Protein AF-A0A1N7R7G8-F1 (afdb_monomer)

Solvent-accessible surface area (backbone atoms only — not comparable to full-atom values): 5948 Å² total; per-residue (Å²): 117,74,71,53,61,31,65,79,29,72,71,54,42,47,78,46,73,56,67,87,45,77,45,67,38,74,53,53,72,67,64,46,64,70,36,59,41,60,46,33,27,52,50,37,49,34,51,50,24,65,73,59,37,72,87,44,38,62,62,50,50,52,47,36,30,72,74,56,31,66,83,61,14,68,70,52,46,50,19,60,61,35,34,75,43,73,71,72,49,76,86,52,84,88,73,90,76,80,78,82,127

pLDDT: mean 75.95, std 14.41, range [34.28, 89.25]

Structure (mmCIF, N/CA/C/O backbone):
data_AF-A0A1N7R7G8-F1
#
_entry.id   AF-A0A1N7R7G8-F1
#
loop_
_atom_site.group_PDB
_atom_site.id
_atom_site.type_symbol
_atom_site.label_atom_id
_atom_site.label_alt_id
_atom_site.label_comp_id
_atom_site.label_asym_id
_atom_site.label_entity_id
_atom_site.label_seq_id
_atom_site.pdbx_PDB_ins_code
_atom_site.Cartn_x
_atom_site.Cartn_y
_atom_site.Cartn_z
_atom_site.occupancy
_atom_site.B_iso_or_equiv
_atom_site.auth_seq_id
_atom_site.auth_comp_id
_atom_site.auth_asym_id
_atom_site.auth_atom_id
_atom_site.pdbx_PDB_model_num
ATOM 1 N N . MET A 1 1 ? 1.254 16.786 -9.606 1.00 37.03 1 MET A N 1
ATOM 2 C CA . MET A 1 1 ? 1.438 15.410 -9.094 1.00 37.03 1 MET A CA 1
ATOM 3 C C . MET A 1 1 ? 0.611 15.124 -7.836 1.00 37.03 1 MET A C 1
ATOM 5 O O . MET A 1 1 ? -0.146 14.167 -7.869 1.00 37.03 1 MET A O 1
ATOM 9 N N . ALA A 1 2 ? 0.594 15.988 -6.810 1.00 37.31 2 ALA A N 1
ATOM 10 C CA . ALA A 1 2 ? -0.291 15.826 -5.637 1.00 37.31 2 ALA A CA 1
ATOM 11 C C . ALA A 1 2 ? -1.806 15.822 -5.957 1.00 37.31 2 ALA A C 1
ATOM 13 O O . ALA A 1 2 ? -2.588 15.153 -5.299 1.00 37.31 2 ALA A O 1
ATOM 14 N N . ARG A 1 3 ? -2.233 16.526 -7.014 1.00 34.28 3 ARG A N 1
ATOM 15 C CA . ARG A 1 3 ? -3.655 16.750 -7.340 1.00 34.28 3 ARG A CA 1
ATOM 16 C C . ARG A 1 3 ? -4.394 15.562 -7.972 1.00 34.28 3 ARG A C 1
ATOM 18 O O . ARG A 1 3 ? -5.608 15.649 -8.089 1.00 34.28 3 ARG A O 1
ATOM 25 N N . TYR A 1 4 ? -3.705 14.506 -8.421 1.00 41.50 4 TYR A N 1
ATOM 26 C CA . TYR A 1 4 ? -4.352 13.382 -9.125 1.00 41.50 4 TYR A CA 1
ATOM 27 C C . TYR A 1 4 ? -4.354 12.078 -8.319 1.00 41.50 4 TYR A C 1
ATOM 29 O O . TYR A 1 4 ? -5.373 11.392 -8.311 1.00 41.50 4 TYR A O 1
ATOM 37 N N . ALA A 1 5 ? -3.312 11.827 -7.513 1.00 43.41 5 ALA A N 1
ATOM 38 C CA . ALA A 1 5 ? -3.445 10.946 -6.348 1.00 43.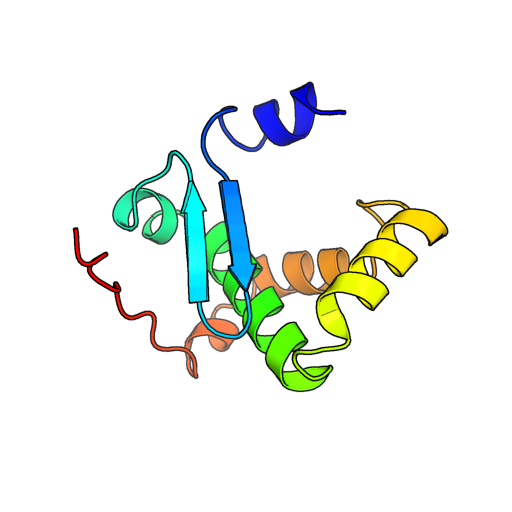41 5 ALA A CA 1
ATOM 39 C C . ALA A 1 5 ? -4.619 11.428 -5.473 1.00 43.41 5 ALA A C 1
ATOM 41 O O . ALA A 1 5 ? -5.500 10.644 -5.163 1.00 43.41 5 ALA A O 1
ATOM 42 N N . ALA A 1 6 ? -4.738 12.748 -5.273 1.00 39.88 6 ALA A N 1
ATOM 43 C CA . ALA A 1 6 ? -5.876 13.410 -4.630 1.00 39.88 6 ALA A CA 1
ATOM 44 C C . ALA A 1 6 ? -7.201 13.469 -5.434 1.00 39.88 6 ALA A C 1
ATOM 46 O O . ALA A 1 6 ? -8.178 14.024 -4.928 1.00 39.88 6 ALA A O 1
ATOM 47 N N . ARG A 1 7 ? -7.259 12.953 -6.674 1.00 42.28 7 ARG A N 1
ATOM 48 C CA . ARG A 1 7 ? -8.520 12.785 -7.435 1.00 42.28 7 ARG A CA 1
ATOM 49 C C . ARG A 1 7 ? -8.995 11.337 -7.478 1.00 42.28 7 ARG A C 1
ATOM 51 O O . ARG A 1 7 ? -10.199 11.135 -7.591 1.00 42.28 7 ARG A O 1
ATOM 58 N N . LYS A 1 8 ? -8.086 10.358 -7.400 1.00 47.03 8 LYS A N 1
ATOM 59 C CA . LYS A 1 8 ? -8.441 8.934 -7.273 1.00 47.03 8 LYS A CA 1
ATOM 60 C C . LYS A 1 8 ? -8.628 8.529 -5.802 1.00 47.03 8 LYS A C 1
ATOM 62 O O . LYS A 1 8 ? -9.533 7.769 -5.497 1.00 47.03 8 LYS A O 1
ATOM 67 N N . MET A 1 9 ? -7.857 9.132 -4.899 1.00 49.12 9 MET A N 1
ATOM 68 C CA . MET A 1 9 ? -8.120 9.220 -3.46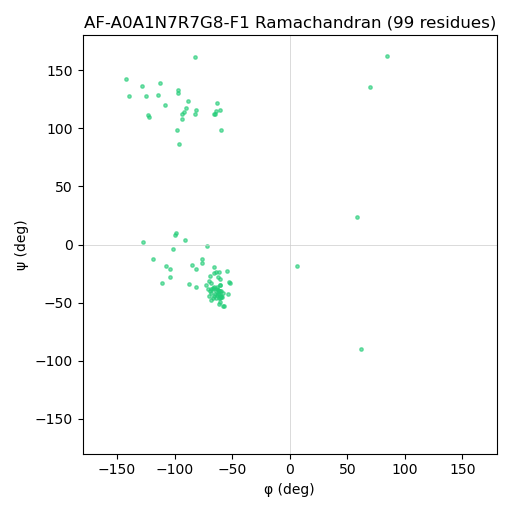2 1.00 49.12 9 MET A CA 1
ATOM 69 C C . MET A 1 9 ? -8.766 10.581 -3.227 1.00 49.12 9 MET A C 1
ATOM 71 O O . MET A 1 9 ? -8.220 11.572 -3.692 1.00 49.12 9 MET A O 1
ATOM 75 N N . LYS A 1 10 ? -9.891 10.706 -2.523 1.00 45.69 10 LYS A N 1
ATOM 76 C CA . LYS A 1 10 ? -10.320 12.026 -2.028 1.00 45.69 10 LYS A CA 1
ATOM 77 C C . LYS A 1 10 ? -9.202 12.549 -1.118 1.00 45.69 10 LYS A C 1
ATOM 79 O O . LYS A 1 10 ? -9.138 12.075 0.002 1.00 45.69 10 LYS A O 1
ATOM 84 N N . ALA A 1 11 ? -8.328 13.419 -1.635 1.00 47.00 11 ALA A N 1
ATOM 85 C CA . ALA A 1 11 ? -7.191 14.195 -1.090 1.00 47.00 11 ALA A CA 1
ATOM 86 C C . ALA A 1 11 ? -6.658 14.029 0.364 1.00 47.00 11 ALA A C 1
ATOM 88 O O . ALA A 1 11 ? -5.535 14.449 0.622 1.00 47.00 11 ALA A O 1
ATOM 89 N N . SER A 1 12 ? -7.400 13.459 1.306 1.00 55.94 12 SER A N 1
ATOM 90 C CA . SER A 1 12 ? -7.032 13.189 2.697 1.00 55.94 12 SER A CA 1
ATOM 91 C C . SER A 1 12 ? -6.793 11.707 3.005 1.00 55.94 12 SER A C 1
AT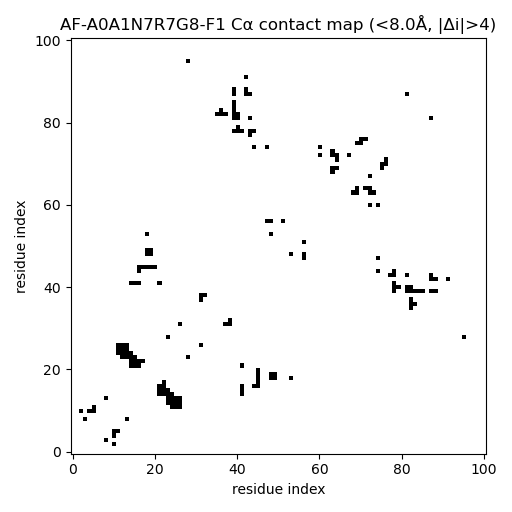OM 93 O O . SER A 1 12 ? -6.152 11.428 4.008 1.00 55.94 12 SER A O 1
ATOM 95 N N . ALA A 1 13 ? -7.271 10.783 2.167 1.00 64.62 13 ALA A N 1
ATOM 96 C CA . ALA A 1 13 ? -7.235 9.341 2.408 1.00 64.62 13 ALA A CA 1
ATOM 97 C C . ALA A 1 13 ? -5.992 8.677 1.775 1.00 64.62 13 ALA A C 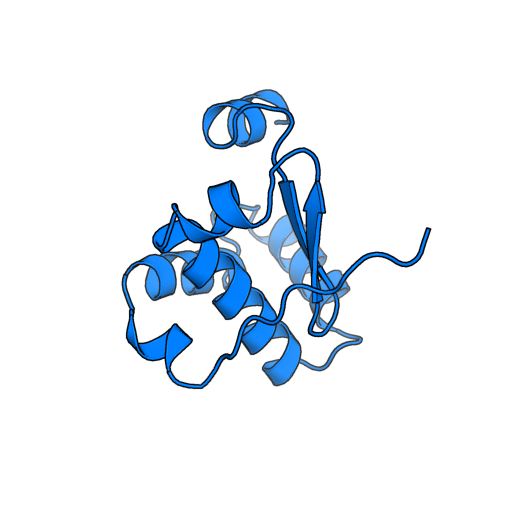1
ATOM 99 O O . ALA A 1 13 ? -5.916 8.570 0.555 1.00 64.62 13 ALA A O 1
ATOM 100 N N . ILE A 1 14 ? -5.018 8.245 2.579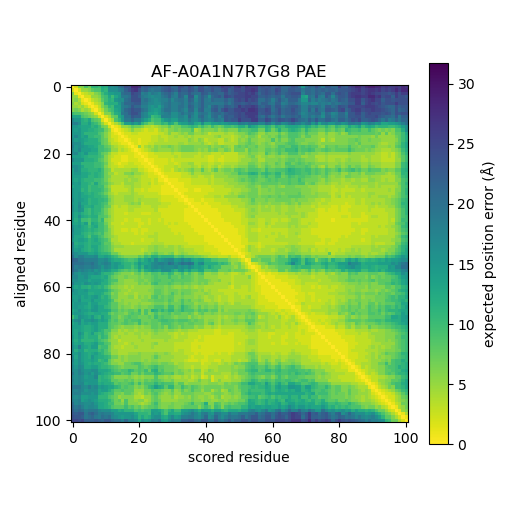 1.00 70.94 14 ILE A N 1
ATOM 101 C CA . ILE A 1 14 ? -3.774 7.587 2.138 1.00 70.94 14 ILE A CA 1
ATOM 102 C C . ILE A 1 14 ? -3.597 6.289 2.925 1.00 70.94 14 ILE A C 1
ATOM 104 O O . ILE A 1 14 ? -3.761 6.283 4.144 1.00 70.94 14 ILE A O 1
ATOM 108 N N . ALA A 1 15 ? -3.216 5.211 2.246 1.00 79.62 15 ALA A N 1
ATOM 109 C CA . ALA A 1 15 ? -2.753 3.982 2.873 1.00 79.62 15 ALA A CA 1
ATOM 110 C C . ALA A 1 15 ? -1.261 3.790 2.567 1.00 79.62 15 ALA A C 1
ATOM 112 O O . ALA A 1 15 ? -0.793 4.106 1.474 1.00 79.62 15 ALA A O 1
ATOM 113 N N . MET A 1 16 ? -0.494 3.353 3.562 1.00 79.75 16 MET A N 1
ATOM 114 C CA . MET A 1 16 ? 0.923 3.047 3.401 1.00 79.75 16 MET A CA 1
ATOM 115 C C . MET A 1 16 ? 1.277 1.784 4.169 1.00 79.75 16 MET A C 1
ATOM 117 O O . MET A 1 16 ? 1.046 1.683 5.376 1.00 79.75 16 MET A O 1
ATOM 121 N N . VAL A 1 17 ? 1.913 0.839 3.487 1.00 78.06 17 VAL A N 1
ATOM 122 C CA . VAL A 1 17 ? 2.379 -0.399 4.107 1.00 78.06 17 VAL A CA 1
ATOM 123 C C . VAL A 1 17 ? 3.783 -0.233 4.668 1.00 78.06 17 VAL A C 1
ATOM 125 O O . VAL A 1 17 ? 4.739 0.054 3.947 1.00 78.06 17 VAL A O 1
ATOM 128 N N . VAL A 1 18 ? 3.928 -0.496 5.965 1.00 77.00 18 VAL A N 1
ATOM 129 C CA . VAL A 1 18 ? 5.233 -0.610 6.618 1.00 77.00 18 VAL A CA 1
ATOM 130 C C . VAL A 1 18 ? 5.320 -1.981 7.276 1.00 77.00 18 VAL A C 1
ATOM 132 O O . VAL A 1 18 ? 4.635 -2.276 8.258 1.00 77.00 18 VAL A O 1
ATOM 135 N N . ARG A 1 19 ? 6.197 -2.836 6.738 1.00 75.94 19 ARG A N 1
ATOM 136 C CA . ARG A 1 19 ? 6.406 -4.229 7.171 1.00 75.94 19 ARG A CA 1
ATOM 137 C C . ARG A 1 19 ? 5.164 -5.107 7.007 1.00 75.94 19 ARG A C 1
ATOM 139 O O . ARG A 1 19 ? 5.008 -5.773 5.994 1.00 75.94 19 ARG A O 1
ATOM 146 N N . ARG A 1 20 ? 4.329 -5.163 8.043 1.00 78.69 20 ARG A N 1
ATOM 147 C CA . ARG A 1 20 ? 3.107 -5.980 8.134 1.00 78.69 20 ARG A CA 1
ATOM 148 C C . ARG A 1 20 ? 1.893 -5.141 8.528 1.00 78.69 20 ARG A C 1
ATOM 150 O O . ARG A 1 20 ? 0.814 -5.686 8.721 1.00 78.69 20 ARG A O 1
ATOM 157 N N . THR A 1 21 ? 2.086 -3.834 8.677 1.00 81.25 21 THR A N 1
ATOM 158 C CA . THR A 1 21 ? 1.071 -2.912 9.165 1.00 81.25 21 THR A CA 1
ATOM 159 C C . THR A 1 21 ? 0.702 -1.961 8.043 1.00 81.25 21 THR A C 1
ATOM 161 O O . THR A 1 21 ? 1.577 -1.342 7.435 1.00 81.25 21 THR A O 1
ATOM 164 N N . ILE A 1 22 ? -0.597 -1.848 7.788 1.00 84.81 22 ILE A N 1
ATOM 165 C CA . ILE A 1 22 ? -1.166 -0.869 6.867 1.00 84.81 22 ILE A CA 1
ATOM 166 C C . ILE A 1 22 ? -1.514 0.362 7.702 1.00 84.81 22 ILE A C 1
ATOM 168 O O . ILE A 1 22 ? -2.360 0.302 8.595 1.00 84.81 22 ILE A O 1
ATOM 172 N N . TYR A 1 23 ? -0.821 1.464 7.448 1.00 81.88 23 TYR A N 1
ATOM 173 C CA . TYR A 1 23 ? -1.091 2.749 8.071 1.00 81.88 23 TYR A CA 1
ATOM 174 C C . TYR A 1 23 ? -2.092 3.504 7.213 1.00 81.88 23 TYR A C 1
ATOM 176 O O . TYR A 1 23 ? -1.800 3.837 6.068 1.00 81.88 23 TYR A O 1
ATOM 184 N N . LEU A 1 24 ? -3.260 3.774 7.783 1.00 82.44 24 LEU A N 1
ATOM 185 C CA . LEU A 1 24 ? -4.306 4.572 7.161 1.00 82.44 24 LEU A CA 1
ATOM 186 C C . LEU A 1 24 ? -4.217 6.011 7.677 1.00 82.44 24 LEU A C 1
ATOM 188 O O . LEU A 1 24 ? -4.095 6.245 8.881 1.00 82.44 24 LEU A O 1
ATOM 192 N N . HIS A 1 25 ? -4.279 6.979 6.773 1.00 79.25 25 HIS A N 1
ATOM 193 C CA . HIS A 1 25 ? -4.302 8.404 7.073 1.00 79.25 25 HIS A CA 1
ATOM 194 C C . HIS A 1 25 ? -5.528 9.028 6.412 1.00 79.25 25 HIS A C 1
ATOM 196 O O . HIS A 1 25 ? -5.743 8.814 5.228 1.00 79.25 25 HIS A O 1
ATOM 202 N N . GLY A 1 26 ? -6.346 9.754 7.181 1.00 75.81 26 GLY A N 1
ATOM 203 C CA . GLY A 1 26 ? -7.564 10.426 6.700 1.00 75.81 26 GLY A CA 1
ATOM 204 C C . GLY A 1 26 ? -8.626 9.522 6.056 1.00 75.81 26 GLY A C 1
ATOM 205 O O . GLY A 1 26 ? -9.441 10.009 5.278 1.00 75.81 26 GLY A O 1
ATOM 206 N N . VAL A 1 27 ? -8.619 8.230 6.396 1.00 80.50 27 VAL A N 1
ATOM 207 C CA . VAL A 1 27 ? -9.650 7.234 6.072 1.00 80.50 27 VAL A CA 1
ATOM 208 C C . VAL A 1 27 ? -9.820 6.300 7.265 1.00 80.50 27 VAL A C 1
ATOM 210 O O . VAL A 1 27 ? -8.836 5.996 7.950 1.00 80.50 27 VAL A O 1
ATOM 213 N N . THR A 1 28 ? -11.049 5.872 7.555 1.00 81.56 28 THR A N 1
ATOM 214 C CA . THR A 1 28 ? -11.275 4.886 8.622 1.00 81.56 28 THR A CA 1
ATOM 215 C C . THR A 1 28 ? -11.025 3.461 8.126 1.00 81.56 28 THR A C 1
ATOM 217 O O . THR A 1 28 ? -11.016 3.186 6.925 1.00 81.56 28 THR A O 1
ATOM 220 N N . ALA A 1 29 ? -10.818 2.522 9.054 1.00 81.12 29 ALA A N 1
ATOM 221 C CA . ALA A 1 29 ? -10.640 1.118 8.694 1.00 81.12 29 ALA A CA 1
ATOM 222 C C . ALA A 1 29 ? -11.879 0.559 7.973 1.00 81.12 29 ALA A C 1
ATOM 224 O O . ALA A 1 29 ? -11.746 -0.239 7.056 1.00 81.12 29 ALA A O 1
ATOM 225 N N . GLU A 1 30 ? -13.079 1.005 8.342 1.00 82.31 30 GLU A N 1
ATOM 226 C CA . GLU A 1 30 ? -14.338 0.587 7.722 1.00 82.31 30 GLU A CA 1
ATOM 227 C C . GLU A 1 30 ? -14.464 1.092 6.280 1.00 82.31 30 GLU A C 1
ATOM 229 O O . GLU A 1 30 ? -14.906 0.350 5.405 1.00 82.31 30 GLU A O 1
ATOM 234 N N . GLU A 1 31 ? -14.065 2.341 6.020 1.00 82.62 31 GLU A N 1
ATOM 235 C CA . GLU A 1 31 ? -14.045 2.914 4.671 1.00 82.62 31 GLU A CA 1
ATOM 236 C C . GLU A 1 31 ? -13.034 2.201 3.775 1.00 82.62 31 GLU A C 1
ATOM 238 O O . GLU A 1 31 ? -13.353 1.874 2.633 1.00 82.62 31 GLU A O 1
ATOM 243 N N . PHE A 1 32 ? -11.852 1.902 4.315 1.00 83.81 32 PHE A N 1
ATOM 244 C CA . PHE A 1 32 ? -10.841 1.102 3.636 1.00 83.81 32 PHE A CA 1
ATOM 245 C C . PHE A 1 32 ? -11.365 -0.306 3.316 1.00 83.81 32 PHE A C 1
ATOM 247 O O . PHE A 1 32 ? -11.305 -0.736 2.171 1.00 83.81 32 PHE A O 1
ATOM 254 N N . LEU A 1 33 ? -11.961 -0.999 4.294 1.00 83.81 33 LEU A N 1
ATOM 255 C CA . LEU A 1 33 ? -12.497 -2.355 4.119 1.00 83.81 33 LEU A CA 1
ATOM 256 C C . LEU A 1 33 ? -13.682 -2.431 3.145 1.00 83.81 33 LEU A C 1
ATOM 258 O O . LEU A 1 33 ? -13.930 -3.490 2.565 1.00 83.81 33 LEU A O 1
ATOM 262 N N . ARG A 1 34 ? -14.416 -1.328 2.952 1.00 84.94 34 ARG A N 1
ATOM 263 C CA . ARG A 1 34 ? -15.512 -1.245 1.978 1.00 84.94 34 ARG A CA 1
ATOM 264 C C . ARG A 1 34 ? -15.002 -1.281 0.533 1.00 84.94 34 ARG A C 1
ATOM 266 O O . ARG A 1 34 ? -15.735 -1.739 -0.342 1.00 84.94 34 ARG A O 1
ATOM 273 N N . ASP A 1 35 ? -13.773 -0.837 0.283 1.00 85.00 35 ASP A N 1
ATOM 274 C CA . ASP A 1 35 ? -13.149 -0.865 -1.038 1.00 85.00 35 ASP A CA 1
ATOM 275 C C . ASP A 1 35 ? -12.259 -2.104 -1.187 1.00 85.00 35 ASP A C 1
ATOM 277 O O . ASP A 1 35 ? -11.058 -2.089 -0.928 1.00 85.00 35 ASP A O 1
ATOM 281 N N . SER A 1 36 ? -12.857 -3.220 -1.608 1.00 84.06 36 SER A N 1
ATOM 282 C CA . SER A 1 36 ? -12.130 -4.487 -1.707 1.00 84.06 36 SER A CA 1
ATOM 283 C C . SER A 1 36 ? -10.967 -4.450 -2.704 1.00 84.06 36 SER A C 1
ATOM 285 O O . SER A 1 36 ? -10.022 -5.216 -2.533 1.00 84.06 36 SER A O 1
ATOM 287 N N . GLU A 1 37 ? -11.023 -3.606 -3.740 1.00 85.81 37 GLU A N 1
ATOM 288 C CA . GLU A 1 37 ? -9.906 -3.433 -4.678 1.00 85.81 37 GLU A CA 1
ATOM 289 C C . GLU A 1 37 ? -8.737 -2.758 -3.966 1.00 85.81 37 GLU A C 1
ATOM 291 O O . GLU A 1 37 ? -7.620 -3.278 -3.991 1.00 85.81 37 GLU A O 1
ATOM 296 N N . TRP A 1 38 ? -9.013 -1.678 -3.234 1.00 84.81 38 TRP A N 1
ATOM 297 C CA . TRP A 1 38 ? -8.001 -0.980 -2.451 1.00 84.81 38 TRP A CA 1
ATOM 298 C C . TRP A 1 38 ? -7.391 -1.869 -1.364 1.00 84.81 38 TRP A C 1
ATOM 300 O O . TRP A 1 38 ? -6.170 -1.922 -1.221 1.00 84.81 38 TRP A O 1
ATOM 310 N N . VAL A 1 39 ? -8.200 -2.655 -0.648 1.00 87.06 39 VAL A N 1
ATOM 311 C CA . VAL A 1 39 ? -7.648 -3.588 0.343 1.00 87.06 39 VAL A CA 1
ATOM 312 C C . VAL A 1 39 ? -6.713 -4.602 -0.317 1.00 87.06 39 VAL A C 1
ATOM 314 O O . VAL A 1 39 ? -5.629 -4.860 0.203 1.00 87.06 39 VAL A O 1
ATOM 317 N N . ARG A 1 40 ? -7.093 -5.171 -1.469 1.00 87.88 40 ARG A N 1
ATOM 318 C CA . ARG A 1 40 ? -6.247 -6.141 -2.186 1.00 87.88 40 ARG A CA 1
ATOM 319 C C . ARG A 1 40 ? -4.941 -5.513 -2.662 1.00 87.88 40 ARG A C 1
ATOM 321 O O . ARG A 1 40 ? -3.898 -6.154 -2.553 1.00 87.88 40 ARG A O 1
ATOM 328 N N . HIS A 1 41 ? -4.993 -4.261 -3.107 1.00 88.81 41 HIS A N 1
ATOM 329 C CA . HIS A 1 41 ? -3.818 -3.484 -3.488 1.00 88.81 41 HIS A CA 1
ATOM 330 C C . HIS A 1 41 ? -2.816 -3.368 -2.325 1.00 88.81 41 HIS A C 1
ATOM 332 O O . HIS A 1 41 ? -1.656 -3.763 -2.452 1.00 88.81 41 HIS A O 1
ATOM 338 N N . GLU A 1 42 ? -3.271 -2.926 -1.149 1.00 87.19 42 GLU A N 1
ATOM 339 C CA . GLU A 1 42 ? -2.398 -2.798 0.027 1.00 87.19 42 GLU A CA 1
ATOM 340 C C . GLU A 1 42 ? -1.898 -4.162 0.532 1.00 87.19 42 GLU A C 1
ATOM 342 O O . GLU A 1 42 ? -0.741 -4.309 0.928 1.00 87.19 42 GLU A O 1
ATOM 347 N N . VAL A 1 43 ? -2.735 -5.203 0.484 1.00 87.88 43 VAL A N 1
ATOM 348 C CA . VAL A 1 43 ? -2.321 -6.570 0.840 1.00 87.88 43 VAL A CA 1
ATOM 349 C C . VAL A 1 43 ? -1.242 -7.090 -0.116 1.00 87.88 43 VAL A C 1
ATOM 351 O O . VAL A 1 43 ? -0.301 -7.755 0.328 1.00 87.88 43 VAL A O 1
ATOM 354 N N . CYS A 1 44 ? -1.309 -6.750 -1.406 1.00 89.25 44 CYS A N 1
ATOM 355 C CA . CYS A 1 44 ? -0.239 -7.052 -2.353 1.00 89.25 44 CYS A CA 1
ATOM 356 C C . CYS A 1 44 ? 1.075 -6.391 -1.937 1.00 89.25 44 CYS A C 1
ATOM 358 O O . CYS A 1 44 ? 2.103 -7.068 -1.883 1.00 89.25 44 CYS A O 1
ATOM 360 N N . HIS A 1 45 ? 1.051 -5.120 -1.532 1.00 86.69 45 HIS A N 1
ATOM 361 C CA . HIS A 1 45 ? 2.245 -4.469 -0.997 1.00 86.69 45 HIS A CA 1
ATOM 362 C C . HIS A 1 45 ? 2.786 -5.167 0.250 1.00 86.69 45 HIS A C 1
ATOM 364 O O . HIS A 1 45 ? 3.996 -5.354 0.342 1.00 86.69 45 HIS A O 1
ATOM 370 N N . VAL A 1 46 ? 1.931 -5.640 1.167 1.00 85.94 46 VAL A N 1
ATOM 371 C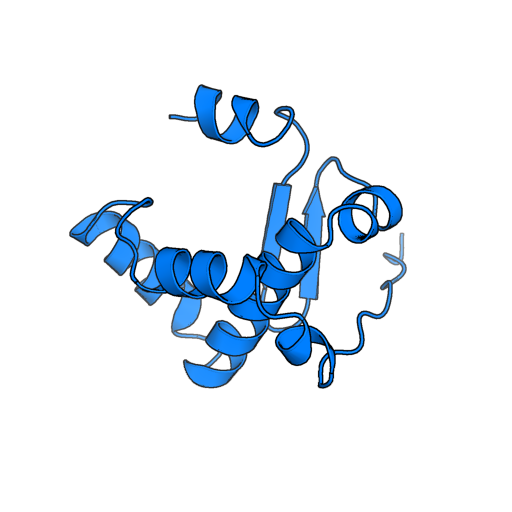 CA . VAL A 1 46 ? 2.371 -6.460 2.315 1.00 85.94 46 VAL A CA 1
ATOM 372 C C . VAL A 1 46 ? 3.076 -7.734 1.841 1.00 85.94 46 VAL A C 1
ATOM 374 O O . VAL A 1 46 ? 4.152 -8.063 2.345 1.00 85.94 46 VAL A O 1
ATOM 377 N N . ARG A 1 47 ? 2.521 -8.443 0.850 1.00 86.56 47 ARG A N 1
ATOM 378 C CA . ARG A 1 47 ? 3.142 -9.649 0.274 1.00 86.56 47 ARG A CA 1
ATOM 379 C C . ARG A 1 47 ? 4.472 -9.346 -0.407 1.00 86.56 47 ARG A C 1
ATOM 381 O O . ARG A 1 47 ? 5.440 -10.071 -0.191 1.00 86.56 47 ARG A O 1
ATOM 388 N N . GLN A 1 48 ? 4.562 -8.265 -1.174 1.00 85.38 48 GLN A N 1
ATOM 389 C CA . GLN A 1 48 ? 5.817 -7.813 -1.775 1.00 85.38 48 GLN A CA 1
ATOM 390 C C . GLN A 1 48 ? 6.856 -7.464 -0.700 1.00 85.38 48 GLN A C 1
ATOM 392 O O . GLN A 1 48 ? 8.023 -7.834 -0.827 1.00 85.38 48 GLN A O 1
ATOM 397 N N . TYR A 1 49 ? 6.429 -6.830 0.395 1.00 84.31 49 TYR A N 1
ATOM 398 C CA . TYR A 1 49 ? 7.267 -6.528 1.557 1.00 84.31 49 TYR A CA 1
ATOM 399 C C . TYR A 1 49 ? 7.805 -7.798 2.232 1.00 84.31 49 TYR A C 1
ATOM 401 O O . TYR A 1 49 ? 8.959 -7.835 2.666 1.00 84.31 49 TYR A O 1
ATOM 409 N N . GLN A 1 50 ? 6.979 -8.848 2.313 1.00 81.62 50 GLN A N 1
ATOM 410 C CA . GLN A 1 50 ? 7.380 -10.162 2.822 1.00 81.62 50 GLN A CA 1
ATOM 411 C C . GLN A 1 50 ? 8.347 -10.876 1.867 1.00 81.62 50 GLN A C 1
ATOM 413 O O . GLN A 1 50 ? 9.319 -11.464 2.334 1.00 81.62 50 GLN A O 1
ATOM 418 N N . ARG A 1 51 ? 8.119 -10.792 0.548 1.00 83.81 51 ARG A N 1
ATOM 419 C CA . ARG A 1 51 ? 8.956 -11.425 -0.488 1.00 83.81 51 ARG A CA 1
ATOM 420 C C . ARG A 1 51 ? 10.334 -10.773 -0.635 1.00 83.81 51 ARG A C 1
ATOM 422 O O . ARG A 1 51 ? 11.326 -11.482 -0.738 1.00 83.81 51 ARG A O 1
ATOM 429 N N . MET A 1 52 ? 10.411 -9.440 -0.655 1.00 74.06 52 MET A N 1
ATOM 430 C CA . MET A 1 52 ? 11.651 -8.699 -0.954 1.00 74.06 52 MET A CA 1
ATOM 431 C C . MET A 1 52 ? 12.496 -8.348 0.277 1.00 74.06 52 MET A C 1
ATOM 433 O O . MET A 1 52 ? 13.554 -7.737 0.139 1.00 74.06 52 MET A O 1
ATOM 437 N N . THR A 1 53 ? 12.096 -8.790 1.472 1.00 70.00 53 THR A N 1
ATOM 438 C CA . THR A 1 53 ? 12.726 -8.444 2.757 1.00 70.00 53 THR A CA 1
ATOM 439 C C . THR A 1 53 ? 12.495 -6.982 3.163 1.00 70.00 53 THR A C 1
ATOM 441 O O . THR A 1 53 ? 12.656 -6.038 2.389 1.00 70.00 53 THR A O 1
ATOM 444 N N . VAL A 1 54 ? 12.163 -6.782 4.441 1.00 63.47 54 VAL A N 1
ATOM 445 C CA . VAL A 1 54 ? 11.695 -5.507 5.018 1.00 63.4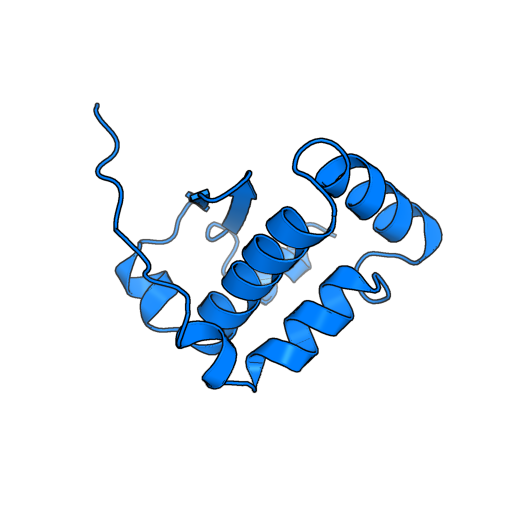7 54 VAL A CA 1
ATOM 446 C C . VAL A 1 54 ? 12.600 -4.296 4.752 1.00 63.47 54 VAL A 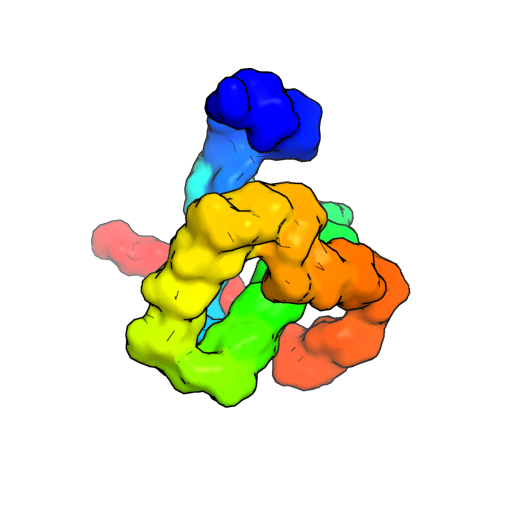C 1
ATOM 448 O O . VAL A 1 54 ? 12.112 -3.174 4.661 1.00 63.47 54 VAL A O 1
ATOM 451 N N . LEU A 1 55 ? 13.912 -4.503 4.656 1.00 65.31 55 LEU A N 1
ATOM 452 C CA . LEU A 1 55 ? 14.889 -3.416 4.548 1.00 65.31 55 LEU A CA 1
ATOM 453 C C . LEU A 1 55 ? 15.097 -2.920 3.111 1.00 65.31 55 LEU A C 1
ATOM 455 O O . LEU A 1 55 ? 15.607 -1.819 2.924 1.00 65.31 55 LEU A O 1
ATOM 459 N N . LEU A 1 56 ? 14.695 -3.700 2.104 1.00 73.44 56 LEU A N 1
ATOM 460 C CA . LEU A 1 56 ? 14.960 -3.388 0.699 1.00 73.44 56 LEU A CA 1
ATOM 461 C C . LEU A 1 56 ? 13.729 -2.862 -0.038 1.00 73.44 56 LEU A C 1
ATOM 463 O O . LEU A 1 56 ? 13.890 -2.161 -1.030 1.00 73.44 56 LEU A O 1
ATOM 467 N N . PHE A 1 57 ? 12.512 -3.124 0.451 1.00 80.69 57 PHE A N 1
ATOM 468 C CA . PHE A 1 57 ? 11.287 -2.737 -0.256 1.00 80.69 57 PHE A CA 1
ATOM 469 C C . PHE A 1 57 ? 11.215 -1.232 -0.551 1.00 80.69 57 PHE A C 1
ATOM 471 O O . PHE A 1 57 ? 11.046 -0.850 -1.701 1.00 80.69 57 PHE A O 1
ATOM 478 N N . LEU A 1 58 ? 11.378 -0.370 0.458 1.00 79.94 58 LEU A N 1
ATOM 479 C CA . LEU A 1 58 ? 11.278 1.085 0.281 1.00 79.94 58 LEU A CA 1
ATOM 480 C C . LEU A 1 58 ? 12.328 1.665 -0.685 1.00 79.94 58 LEU A C 1
ATOM 482 O O . LEU A 1 58 ? 11.928 2.382 -1.605 1.00 79.94 58 LEU A O 1
ATOM 486 N N . PRO A 1 59 ? 13.640 1.380 -0.539 1.00 82.69 59 PRO A N 1
ATOM 487 C CA . PRO A 1 59 ? 14.629 1.902 -1.479 1.00 82.69 59 PRO A CA 1
ATOM 488 C C . PRO A 1 59 ? 14.455 1.323 -2.889 1.00 82.69 59 PRO A C 1
ATOM 490 O O . PRO A 1 59 ? 14.600 2.064 -3.857 1.00 82.69 59 PRO A O 1
ATOM 493 N N . VAL A 1 60 ? 14.079 0.046 -3.026 1.00 83.19 60 VAL A N 1
ATOM 494 C CA . VAL A 1 60 ? 13.795 -0.583 -4.328 1.00 83.19 60 VAL A CA 1
ATOM 495 C C . VAL A 1 60 ? 12.562 0.038 -4.981 1.00 83.19 60 VAL A C 1
ATOM 497 O O . VAL A 1 60 ? 12.595 0.374 -6.162 1.00 83.19 60 VAL A O 1
ATOM 500 N N . TYR A 1 61 ? 11.495 0.258 -4.215 1.00 81.50 61 TYR A N 1
ATOM 501 C CA . TYR A 1 61 ? 10.276 0.906 -4.685 1.00 81.50 61 TYR A CA 1
ATOM 502 C C . TYR A 1 61 ? 10.553 2.337 -5.150 1.00 81.50 61 TYR A C 1
ATOM 504 O O . TYR A 1 61 ? 10.131 2.728 -6.239 1.00 81.50 61 TYR A O 1
ATOM 512 N N . LEU A 1 62 ? 11.308 3.113 -4.365 1.00 83.25 62 LEU A N 1
ATOM 513 C CA . LEU A 1 62 ? 11.688 4.473 -4.737 1.00 83.25 62 LEU A CA 1
ATOM 514 C C . LEU A 1 62 ? 12.586 4.481 -5.981 1.00 83.25 62 LEU A C 1
ATOM 516 O O . LEU A 1 62 ? 12.399 5.316 -6.864 1.00 83.25 62 LEU A O 1
ATOM 520 N N . TRP A 1 63 ? 13.516 3.529 -6.085 1.00 86.25 63 TRP A N 1
ATOM 521 C CA . TRP A 1 63 ? 14.378 3.374 -7.253 1.00 86.25 63 TRP A CA 1
ATOM 522 C C . TRP A 1 63 ? 13.583 3.024 -8.516 1.00 86.25 63 TRP A C 1
ATOM 524 O O . TRP A 1 63 ? 13.771 3.671 -9.545 1.00 86.25 63 TRP A O 1
ATOM 534 N N . TYR A 1 64 ? 12.641 2.077 -8.443 1.00 84.25 64 TYR A N 1
ATOM 535 C CA . TYR A 1 64 ? 11.748 1.754 -9.560 1.00 84.25 64 TYR A CA 1
ATOM 536 C C . TYR A 1 64 ? 10.873 2.946 -9.949 1.00 84.25 64 TYR A C 1
ATOM 538 O O . TYR A 1 64 ? 10.749 3.247 -11.137 1.00 84.25 64 TYR A O 1
ATOM 546 N N . CYS A 1 65 ? 10.333 3.675 -8.971 1.00 83.62 65 CYS A N 1
ATOM 547 C CA . CYS A 1 65 ? 9.591 4.910 -9.214 1.00 83.62 65 CYS A CA 1
ATOM 548 C C . CYS A 1 65 ? 10.448 5.976 -9.909 1.00 83.62 65 CYS A C 1
ATOM 550 O O . CYS A 1 65 ? 9.956 6.647 -10.812 1.00 83.62 65 CYS A O 1
ATOM 552 N N . LEU A 1 66 ? 11.721 6.124 -9.536 1.00 84.44 66 LEU A N 1
ATOM 553 C CA . LEU A 1 66 ? 12.630 7.072 -10.182 1.00 84.44 66 LEU A CA 1
ATOM 554 C C . LEU A 1 66 ? 13.009 6.619 -11.601 1.00 84.44 66 LEU A C 1
ATOM 556 O O . LEU A 1 66 ? 13.108 7.437 -12.511 1.00 84.44 66 LEU A O 1
ATOM 560 N N . ARG A 1 67 ? 13.207 5.312 -11.799 1.00 87.88 67 ARG A N 1
ATOM 561 C CA . ARG A 1 67 ? 13.697 4.732 -13.054 1.00 87.88 67 ARG A CA 1
ATOM 562 C C . ARG A 1 67 ? 12.617 4.550 -14.122 1.00 87.88 67 ARG A C 1
ATOM 564 O O . ARG A 1 67 ? 12.929 4.686 -15.307 1.00 87.88 67 ARG A O 1
ATOM 571 N N . TYR A 1 68 ? 11.396 4.198 -13.726 1.00 83.69 68 TYR A N 1
ATOM 572 C CA . TYR A 1 68 ? 10.280 3.872 -14.626 1.00 83.69 68 TYR A CA 1
ATOM 573 C C . TYR A 1 68 ? 9.078 4.810 -14.457 1.00 83.69 68 TYR A C 1
ATOM 575 O O . TYR A 1 68 ? 8.192 4.830 -15.309 1.00 83.69 68 TYR A O 1
ATOM 583 N N . GLY A 1 69 ? 9.048 5.617 -13.396 1.00 81.06 69 GLY A N 1
ATOM 584 C CA . GLY A 1 69 ? 7.868 6.376 -12.999 1.00 81.06 69 GLY A CA 1
ATOM 585 C C . GLY A 1 69 ? 6.914 5.538 -12.147 1.00 81.06 69 GLY A C 1
ATOM 586 O O . GLY A 1 69 ? 6.958 4.312 -12.137 1.00 81.06 69 GLY A O 1
ATOM 587 N N . TYR A 1 70 ? 6.010 6.216 -11.442 1.00 75.31 70 TYR A N 1
ATOM 588 C CA . TYR A 1 70 ? 5.037 5.575 -10.551 1.00 75.31 70 TYR A CA 1
ATOM 589 C C . TYR A 1 70 ? 4.122 4.574 -11.282 1.00 75.31 70 TYR A C 1
ATOM 591 O O . TYR A 1 70 ? 3.935 3.453 -10.832 1.00 75.31 70 TYR A O 1
ATOM 599 N N . TYR A 1 71 ? 3.592 4.938 -12.455 1.00 74.75 71 TYR A N 1
ATOM 600 C CA . TYR A 1 71 ? 2.629 4.092 -13.176 1.00 74.75 71 TYR A CA 1
ATOM 601 C C . TYR A 1 71 ? 3.230 2.819 -13.770 1.00 74.75 71 TYR A C 1
ATOM 603 O O . TYR A 1 71 ? 2.518 1.824 -13.871 1.00 74.75 71 TYR A O 1
ATOM 611 N N . ASN A 1 72 ? 4.504 2.874 -14.161 1.00 82.12 72 ASN A N 1
ATOM 612 C CA . ASN A 1 72 ? 5.228 1.747 -14.741 1.00 82.12 72 ASN A CA 1
ATOM 613 C C . ASN A 1 72 ? 6.109 1.034 -13.709 1.00 82.12 72 ASN A C 1
ATOM 615 O O . ASN A 1 72 ? 6.933 0.203 -14.085 1.00 82.12 72 ASN A O 1
ATOM 619 N N . ASN A 1 73 ? 5.970 1.356 -12.420 1.00 85.75 73 ASN A N 1
ATOM 620 C CA . ASN A 1 73 ? 6.656 0.620 -11.374 1.00 85.75 73 ASN A CA 1
ATOM 621 C C . ASN A 1 73 ? 6.135 -0.831 -11.385 1.00 85.75 73 ASN A C 1
ATOM 623 O O . ASN A 1 73 ? 4.931 -1.030 -11.207 1.00 85.75 73 ASN A O 1
ATOM 627 N N . PRO A 1 74 ? 7.002 -1.846 -11.568 1.00 85.62 74 PRO A N 1
ATOM 628 C CA . PRO A 1 74 ? 6.587 -3.248 -11.562 1.00 85.62 74 PRO A CA 1
ATOM 629 C C . PRO A 1 74 ? 5.771 -3.632 -10.322 1.00 85.62 74 PRO A C 1
ATOM 631 O O . PRO A 1 74 ? 4.834 -4.418 -10.425 1.00 85.62 74 PRO A O 1
ATOM 634 N N . LEU A 1 75 ? 6.075 -3.020 -9.171 1.00 85.19 75 LEU A N 1
ATOM 635 C CA . LEU A 1 75 ? 5.375 -3.267 -7.909 1.00 85.19 75 LEU A CA 1
ATOM 636 C C . LEU A 1 75 ? 3.933 -2.742 -7.929 1.00 85.19 75 LEU A C 1
ATOM 638 O O . LEU A 1 75 ? 3.033 -3.404 -7.421 1.00 85.19 75 LEU A O 1
ATOM 642 N N . GLU A 1 76 ? 3.709 -1.586 -8.551 1.00 85.88 76 GLU A N 1
ATOM 643 C CA . GLU A 1 76 ? 2.377 -0.990 -8.731 1.00 85.88 76 GLU A CA 1
ATOM 644 C C . GLU A 1 76 ? 1.556 -1.751 -9.775 1.00 85.88 76 GLU A C 1
ATOM 646 O O . GLU A 1 76 ? 0.340 -1.879 -9.648 1.00 85.88 76 GLU A O 1
ATOM 651 N N . ILE A 1 77 ? 2.213 -2.268 -10.816 1.00 88.31 77 ILE A N 1
ATOM 652 C CA . ILE A 1 77 ? 1.564 -3.091 -11.842 1.00 88.31 77 ILE A CA 1
ATOM 653 C C . ILE A 1 77 ? 1.087 -4.411 -11.231 1.00 88.31 77 ILE A C 1
ATOM 655 O O . ILE A 1 77 ? -0.055 -4.803 -11.464 1.00 88.31 77 ILE A O 1
ATOM 659 N N . GLU A 1 78 ? 1.930 -5.073 -10.433 1.00 87.75 78 GLU A N 1
ATOM 660 C CA . GLU A 1 78 ? 1.551 -6.293 -9.712 1.00 87.75 78 GLU A CA 1
ATOM 661 C C . GLU A 1 78 ? 0.393 -6.012 -8.744 1.00 87.75 78 GLU A C 1
ATOM 663 O O . GLU A 1 78 ? -0.612 -6.717 -8.786 1.00 87.75 78 GLU A O 1
ATOM 668 N N . ALA A 1 79 ? 0.459 -4.927 -7.962 1.00 87.12 79 ALA A N 1
ATOM 669 C CA . ALA A 1 79 ? -0.625 -4.549 -7.055 1.00 87.12 79 ALA A CA 1
ATOM 670 C C . ALA A 1 79 ? -1.959 -4.326 -7.790 1.00 87.12 79 ALA A C 1
ATOM 672 O O . ALA A 1 79 ? -2.992 -4.828 -7.352 1.00 87.12 79 ALA A O 1
ATOM 673 N N . ARG A 1 80 ? -1.938 -3.673 -8.960 1.00 86.25 80 ARG A N 1
ATOM 674 C CA . ARG A 1 80 ? -3.128 -3.497 -9.814 1.00 86.25 80 ARG A CA 1
ATOM 675 C C . ARG A 1 80 ? -3.637 -4.789 -10.441 1.00 86.25 80 ARG A C 1
ATOM 677 O O . ARG A 1 80 ? -4.835 -4.924 -10.669 1.00 86.25 80 ARG A O 1
ATOM 684 N N . ALA A 1 81 ? -2.756 -5.730 -10.763 1.00 87.81 81 ALA A N 1
ATOM 685 C CA . ALA A 1 81 ? -3.179 -7.037 -11.257 1.00 87.81 81 ALA A CA 1
ATOM 686 C C . ALA A 1 81 ? -3.916 -7.819 -10.155 1.00 87.81 81 ALA A C 1
ATOM 688 O O . ALA A 1 81 ? -4.943 -8.451 -10.412 1.00 87.81 81 ALA A O 1
ATOM 689 N N . GLU A 1 82 ? -3.436 -7.705 -8.917 1.00 86.62 82 GLU A N 1
ATOM 690 C CA . GLU A 1 82 ? -4.010 -8.358 -7.740 1.00 86.62 82 GLU A CA 1
ATOM 691 C C . GLU A 1 82 ? -5.294 -7.683 -7.219 1.00 86.62 82 GLU A C 1
ATOM 693 O O . GLU A 1 82 ? -6.085 -8.326 -6.527 1.00 86.62 82 GLU A O 1
ATOM 698 N N . GLU A 1 83 ? -5.598 -6.439 -7.619 1.00 86.06 83 GLU A N 1
ATOM 699 C CA . GLU A 1 83 ? -6.883 -5.771 -7.328 1.00 86.06 83 GLU A CA 1
ATOM 700 C C . GLU A 1 83 ? -8.098 -6.595 -7.777 1.00 86.06 83 GLU A C 1
ATOM 702 O O . GLU A 1 83 ? -9.182 -6.425 -7.226 1.00 86.06 83 GLU A O 1
ATOM 707 N N . LYS A 1 84 ? -7.948 -7.514 -8.737 1.00 85.69 84 LYS A N 1
ATOM 708 C CA . LYS A 1 84 ? -9.027 -8.405 -9.202 1.00 85.69 84 LYS A CA 1
ATOM 709 C C . LYS A 1 84 ? -8.949 -9.820 -8.635 1.00 85.69 84 LYS A C 1
ATOM 711 O O . LYS A 1 84 ? -9.844 -10.616 -8.903 1.00 85.69 84 LYS A O 1
ATOM 716 N N . ASN A 1 85 ? -7.911 -10.142 -7.868 1.00 85.25 85 ASN A N 1
ATOM 717 C CA . ASN A 1 85 ? -7.668 -11.486 -7.366 1.00 85.25 85 ASN A CA 1
ATOM 718 C C . ASN A 1 85 ? -8.172 -11.642 -5.920 1.00 85.25 85 ASN A C 1
ATOM 720 O O . ASN A 1 85 ? -7.467 -11.286 -4.975 1.00 85.25 85 ASN A O 1
ATOM 724 N N . PRO A 1 86 ? -9.372 -12.203 -5.688 1.00 81.12 86 PRO A N 1
ATOM 725 C CA . PRO A 1 86 ? -9.886 -12.389 -4.332 1.00 81.12 86 PRO A CA 1
ATOM 726 C C . PRO A 1 86 ? -9.039 -13.363 -3.501 1.00 81.12 86 PRO A C 1
ATOM 728 O O . PRO A 1 86 ? -9.029 -13.255 -2.276 1.00 81.12 86 PRO A O 1
ATOM 731 N N . ALA A 1 87 ? -8.285 -14.270 -4.136 1.00 83.69 87 ALA A N 1
ATOM 732 C CA . ALA A 1 87 ? -7.482 -15.267 -3.431 1.00 83.69 87 ALA A CA 1
ATOM 733 C C . ALA A 1 87 ? -6.333 -14.650 -2.618 1.00 83.69 87 ALA A C 1
ATOM 735 O O . ALA A 1 87 ? -5.844 -15.281 -1.684 1.00 83.69 87 ALA A O 1
ATOM 736 N N . ILE A 1 88 ? -5.926 -13.408 -2.911 1.00 81.69 88 ILE A N 1
ATOM 737 C CA . ILE A 1 88 ? -4.878 -12.714 -2.151 1.00 81.69 88 ILE A CA 1
ATOM 738 C C . ILE A 1 88 ? -5.252 -12.501 -0.671 1.00 81.69 88 ILE A C 1
ATOM 740 O O . ILE A 1 88 ? -4.377 -12.405 0.194 1.00 81.69 88 ILE A O 1
ATOM 744 N N . MET A 1 89 ? -6.554 -12.488 -0.373 1.00 79.50 89 MET A N 1
ATOM 745 C CA . MET A 1 89 ? -7.087 -12.344 0.982 1.00 79.50 89 MET A CA 1
ATOM 746 C C . MET A 1 89 ? -7.089 -13.646 1.784 1.00 79.50 89 MET A C 1
ATOM 748 O O . MET A 1 89 ? -7.121 -13.580 3.007 1.00 79.50 89 MET A O 1
ATOM 752 N N . ASN A 1 90 ? -7.040 -14.817 1.139 1.00 81.56 90 ASN A N 1
ATOM 753 C CA . ASN A 1 90 ? -7.228 -16.102 1.827 1.00 81.56 90 ASN A CA 1
ATOM 754 C C . ASN A 1 90 ? -6.174 -16.357 2.911 1.00 81.56 90 ASN A C 1
ATOM 756 O O . ASN A 1 90 ? -6.492 -16.908 3.960 1.00 81.56 90 ASN A O 1
ATOM 760 N N . ASP A 1 91 ? -4.939 -15.912 2.680 1.00 77.19 91 ASP A N 1
ATOM 761 C CA . ASP A 1 91 ? -3.832 -16.097 3.624 1.00 77.19 91 ASP A CA 1
ATOM 762 C C . ASP A 1 91 ? -3.559 -14.844 4.475 1.00 77.19 91 ASP A C 1
ATOM 764 O O . ASP A 1 91 ? -2.549 -14.776 5.177 1.00 77.19 91 ASP A O 1
ATOM 768 N N . THR A 1 92 ? -4.420 -13.822 4.392 1.00 77.81 92 THR A N 1
ATOM 769 C CA . THR A 1 92 ? -4.197 -12.528 5.045 1.00 77.81 92 THR A CA 1
ATOM 770 C C . THR A 1 92 ? -5.342 -12.199 5.994 1.00 77.81 92 THR A C 1
ATOM 772 O O . THR A 1 92 ? -6.440 -11.848 5.576 1.00 77.81 92 THR A O 1
ATOM 775 N N . MET A 1 93 ? -5.065 -12.233 7.298 1.00 77.12 93 MET A N 1
ATOM 776 C CA . MET A 1 93 ? -6.000 -11.754 8.313 1.00 77.12 93 MET A CA 1
ATOM 777 C C . MET A 1 93 ? -5.692 -10.295 8.660 1.00 77.12 93 MET A C 1
ATOM 779 O O . MET A 1 93 ? -4.656 -9.991 9.252 1.00 77.12 93 MET A O 1
ATOM 783 N N . LEU A 1 94 ? -6.601 -9.386 8.307 1.00 78.69 94 LEU A N 1
ATOM 784 C CA . LEU A 1 94 ? -6.512 -7.985 8.713 1.00 78.69 94 LEU A CA 1
ATOM 785 C C . LEU A 1 94 ? -7.046 -7.838 10.136 1.00 78.69 94 LEU A C 1
ATOM 787 O O . LEU A 1 94 ? -8.227 -8.062 10.395 1.00 78.69 94 LEU A O 1
ATOM 791 N N . VAL A 1 95 ? -6.169 -7.455 11.061 1.00 79.56 95 VAL A N 1
ATOM 792 C CA . VAL A 1 95 ? -6.539 -7.200 12.454 1.00 79.56 95 VAL A CA 1
ATOM 793 C C . VAL A 1 95 ? -6.483 -5.694 12.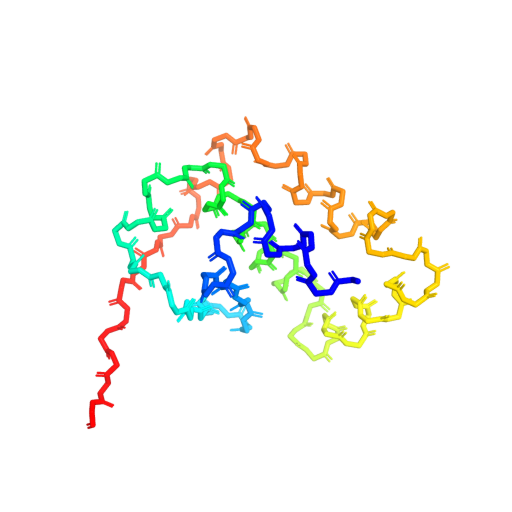698 1.00 79.56 95 VAL A C 1
ATOM 795 O O . VAL A 1 95 ? -5.411 -5.104 12.539 1.00 79.56 95 VAL A O 1
ATOM 798 N N . PRO A 1 96 ? -7.598 -5.049 13.089 1.00 74.56 96 PRO A N 1
ATOM 799 C CA . PRO A 1 96 ? -7.573 -3.639 13.440 1.00 74.56 96 PRO A CA 1
ATOM 800 C C . PRO A 1 96 ? -6.717 -3.454 14.695 1.00 74.56 96 PRO A C 1
ATOM 802 O O . PRO A 1 96 ? -7.065 -3.902 15.790 1.00 74.56 96 PRO A O 1
ATOM 805 N N . VAL A 1 97 ? -5.575 -2.790 14.541 1.00 73.00 97 VAL A N 1
ATOM 806 C CA . VAL A 1 97 ? -4.709 -2.446 15.668 1.00 73.00 97 VAL A CA 1
ATOM 807 C C . VAL A 1 97 ? -5.259 -1.173 16.302 1.00 73.00 97 VAL A C 1
ATOM 809 O O . VAL A 1 97 ? -5.222 -0.102 15.700 1.00 73.00 97 VAL A O 1
ATOM 812 N N . LYS A 1 98 ? -5.780 -1.274 17.531 1.00 62.38 98 LYS A N 1
ATOM 813 C CA . LYS A 1 98 ? -6.133 -0.084 18.316 1.00 62.38 98 LYS A CA 1
ATOM 814 C C . LYS A 1 98 ? -4.851 0.694 18.595 1.00 62.38 98 LYS A C 1
ATOM 816 O O . LYS A 1 98 ? -3.977 0.205 19.309 1.00 62.38 98 LYS A O 1
ATOM 821 N N . ASN A 1 99 ? -4.750 1.898 18.039 1.00 58.12 99 ASN A N 1
ATOM 822 C CA . ASN A 1 99 ? -3.669 2.815 18.370 1.00 58.12 99 ASN A CA 1
ATOM 823 C C . ASN A 1 99 ? -3.761 3.107 19.877 1.00 58.12 99 ASN A C 1
ATOM 825 O O . ASN A 1 99 ? -4.777 3.632 20.340 1.00 58.12 99 ASN A O 1
ATOM 829 N N . LYS A 1 100 ? -2.751 2.702 20.658 1.00 47.31 100 LYS A N 1
ATOM 830 C CA . LYS A 1 100 ? -2.645 3.133 22.056 1.00 47.31 100 LYS A CA 1
ATOM 831 C C . LYS A 1 100 ? -2.413 4.645 22.018 1.00 47.31 100 LYS A C 1
ATOM 833 O O . LYS A 1 100 ? -1.403 5.076 21.470 1.00 47.31 100 LYS A O 1
ATOM 838 N N . LYS A 1 101 ? -3.401 5.410 22.492 1.00 40.66 101 LYS A N 1
ATOM 839 C CA . LYS A 1 101 ? -3.223 6.830 22.812 1.00 40.66 101 LYS A CA 1
ATOM 840 C C . LYS A 1 101 ? -2.106 6.996 23.833 1.00 40.66 101 LYS A C 1
ATOM 842 O O . LYS A 1 101 ? -1.988 6.094 24.696 1.00 40.66 101 LYS A O 1
#

Foldseek 3Di:
DLVVVCVVPVSFWDWDDQQQDIDTTNDDPVRCVVQLLNVQLVLLLNVVCVVVDRVVSVVLQVVLCVVPNPVPRPSNVSSNVRSPPPVSCVPDDDDDDDDDD

Sequence (101 aa):
MARYAARKMKASAIAMVVRRTIYLHGVTAEEFLRDSEWVRHEVCHVRQYQRMTVLLFLPVYLWYCLRYGYYNNPLEIEARAEEKNPAIMNDTMLVPVKNKK

Mean predicted aligned error: 8.26 Å

Secondary structure (DSSP, 8-state):
-HHHHHHHTTTT-EEEEETTEEEEESS-HHHHHH-HHHHHHHHHHHHHHHHS-TTTHHHHHHHHHHHH-STT-HHHHHHHHHTT-GGGGTT----------

Radius of gyration: 13.7 Å; Cα contacts (8 Å, |Δi|>4): 94; chains: 1; bounding box: 30×33×38 Å

Organism: NCBI:txid477680